Protein AF-A0A382W8I2-F1 (afdb_monomer_lite)

InterPro domains:
  IPR033428 Domain of unknown function DUF5118 [PF17162] (39-80)

Radius of gyration: 28.16 Å; chains: 1; bounding box: 82×34×58 Å

Organism: NCBI:txid408172

Sequence (108 aa):
MAIKLAFFLFHNEEVIVKKFILFLSVIGFLFGNSITDRTKSMKKMDGFIDMYWDNSTGKLWLEISKFDHEILYVNSLTAGIGSNDIGLDRGQLGSDRIVYFHRVGPKI

Secondary structure (DSSP, 8-state):
-HHHHHHHHHHHHHHHHHHHHHHHHHHHHTTPPPHHHHHTTSEEE-SSS-EEEETTTTEEEE----SS--EEEEEE-SS--S-GGGT--TT-EEEEEEE----BTTB-

Foldseek 3Di:
DVVVVVVVVVVVVVVVVVVVVVVVVVVVVVPDCDPCNVQVQWDWDDDPWIWTQDPVVRDIDTDDPDFPDWDKDWDFACDFPPDPVVPRHHGDIDDIDIDGHHDDDPRD

pLDDT: mean 84.93, std 11.15, range [63.31, 98.12]

Structure (mmCIF, N/CA/C/O backbone):
data_AF-A0A382W8I2-F1
#
_entry.id   AF-A0A382W8I2-F1
#
loop_
_atom_site.group_PDB
_atom_site.id
_atom_site.type_symbol
_atom_site.label_atom_id
_atom_site.label_alt_id
_atom_site.label_comp_id
_atom_site.label_asym_id
_atom_site.label_entity_id
_atom_site.label_seq_id
_atom_site.pdbx_PDB_ins_code
_atom_site.Cartn_x
_atom_site.Cartn_y
_atom_site.Cartn_z
_atom_site.occupancy
_atom_site.B_iso_or_equiv
_atom_site.auth_seq_id
_atom_site.auth_comp_id
_atom_site.auth_asym_id
_atom_site.auth_atom_id
_atom_site.pdbx_PDB_model_num
ATOM 1 N N . MET A 1 1 ? -56.517 19.772 31.585 1.00 68.44 1 MET A N 1
ATOM 2 C CA . MET A 1 1 ? -55.178 19.596 32.199 1.00 68.44 1 MET A CA 1
ATOM 3 C C . MET A 1 1 ? -54.483 18.314 31.724 1.00 68.44 1 MET A C 1
ATOM 5 O O . MET A 1 1 ? -53.348 18.413 31.282 1.00 68.44 1 MET A O 1
ATOM 9 N N . ALA A 1 2 ? -55.158 17.155 31.695 1.00 72.12 2 ALA A N 1
ATOM 10 C CA . ALA A 1 2 ? -54.574 15.869 31.271 1.00 72.12 2 ALA A CA 1
ATOM 11 C C . ALA A 1 2 ? -54.027 15.821 29.820 1.00 72.12 2 ALA A C 1
ATOM 13 O O . ALA A 1 2 ? -52.933 15.317 29.597 1.00 72.12 2 ALA A O 1
ATOM 14 N N . ILE A 1 3 ? -54.729 16.414 28.844 1.00 67.19 3 ILE A N 1
ATOM 15 C CA . ILE A 1 3 ? -54.324 16.395 27.418 1.00 67.19 3 ILE A CA 1
ATOM 16 C C . ILE A 1 3 ? -52.984 17.122 27.183 1.00 67.19 3 ILE A C 1
ATOM 18 O O . ILE A 1 3 ? -52.151 16.671 26.402 1.00 67.19 3 ILE A O 1
ATOM 22 N N . LYS A 1 4 ? -52.739 18.223 27.907 1.00 69.25 4 LYS A N 1
ATOM 23 C CA . LYS A 1 4 ? -51.503 19.016 27.797 1.00 69.25 4 LYS A CA 1
ATOM 24 C C . LYS A 1 4 ? -50.293 18.280 28.396 1.00 69.25 4 LYS A C 1
ATOM 26 O O . LYS A 1 4 ? -49.185 18.435 27.897 1.00 69.25 4 LYS A O 1
ATOM 31 N N . LEU A 1 5 ? -50.521 17.457 29.425 1.00 68.12 5 LEU A N 1
ATOM 32 C CA . LEU A 1 5 ? -49.494 16.619 30.050 1.00 68.12 5 LEU A CA 1
ATOM 33 C C . LEU A 1 5 ? -49.103 15.442 29.141 1.00 68.12 5 LEU A C 1
ATOM 35 O O . LEU A 1 5 ? -47.918 15.190 28.954 1.00 68.12 5 LEU A O 1
ATOM 39 N N . ALA A 1 6 ? -50.082 14.782 28.514 1.00 67.19 6 ALA A N 1
ATOM 40 C CA . ALA A 1 6 ? -49.834 13.692 27.568 1.00 67.19 6 ALA A CA 1
ATOM 41 C C . ALA A 1 6 ? -49.046 14.159 26.330 1.00 67.19 6 ALA A C 1
ATOM 43 O O . ALA A 1 6 ? -48.106 13.490 25.913 1.00 67.19 6 ALA A O 1
ATOM 44 N N . PHE A 1 7 ? -49.365 15.341 25.789 1.00 67.81 7 PHE A N 1
ATOM 45 C CA . PHE A 1 7 ? -48.639 15.918 24.652 1.00 67.81 7 PHE A CA 1
ATOM 46 C C . PHE A 1 7 ? -47.188 16.295 25.006 1.00 67.81 7 PHE A C 1
ATOM 48 O O . PHE A 1 7 ? -46.273 16.067 24.218 1.00 67.81 7 PHE A O 1
ATOM 55 N N . PHE A 1 8 ? -46.959 16.827 26.213 1.00 68.12 8 PHE A N 1
ATOM 56 C CA . PHE A 1 8 ? -45.617 17.150 26.708 1.00 68.12 8 PHE A CA 1
ATOM 57 C C . PHE A 1 8 ? -44.760 15.900 26.963 1.00 68.12 8 PHE A C 1
ATOM 59 O O . PHE A 1 8 ? -43.566 15.899 26.663 1.00 68.12 8 PHE A O 1
ATOM 66 N N . LEU A 1 9 ? -45.359 14.827 27.488 1.00 69.25 9 LEU A N 1
ATOM 67 C CA . LEU A 1 9 ? -44.680 13.541 27.666 1.00 69.25 9 LEU A CA 1
ATOM 68 C C . LEU A 1 9 ? -44.333 12.907 26.311 1.00 69.25 9 LEU A C 1
ATOM 70 O O . LEU A 1 9 ? -43.188 12.523 26.099 1.00 69.25 9 LEU A O 1
ATOM 74 N N . PHE A 1 10 ? -45.273 12.900 25.361 1.00 68.25 10 PHE A N 1
ATOM 75 C CA . PHE A 1 10 ? -45.061 12.338 24.023 1.00 68.25 10 PHE A CA 1
ATOM 76 C C . PHE A 1 10 ? -43.948 13.058 23.240 1.00 68.25 10 PHE A C 1
ATOM 78 O O . PHE A 1 10 ? -43.104 12.418 22.618 1.00 68.25 10 PHE A O 1
ATOM 85 N N . HIS A 1 11 ? -43.889 14.392 23.314 1.00 72.44 11 HIS A N 1
ATOM 86 C CA . HIS A 1 11 ? -42.827 15.164 22.663 1.00 72.44 11 HIS A CA 1
ATOM 87 C C . HIS A 1 11 ? -41.436 14.896 23.270 1.00 72.44 11 HIS A C 1
ATOM 89 O O . HIS A 1 11 ? -40.444 14.869 22.543 1.00 72.44 11 HIS A O 1
ATOM 95 N N . ASN A 1 12 ? -41.346 14.669 24.586 1.00 71.38 12 ASN A N 1
ATOM 96 C CA . ASN A 1 12 ? -40.076 14.329 25.234 1.00 71.38 12 ASN A CA 1
ATOM 97 C C . ASN A 1 12 ? -39.564 12.944 24.820 1.00 71.38 12 ASN A C 1
ATOM 99 O O . ASN A 1 12 ? -38.370 12.813 24.564 1.00 71.38 12 ASN A O 1
ATOM 103 N N . GLU A 1 13 ? -40.444 11.948 24.690 1.00 79.31 13 GLU A N 1
ATOM 104 C CA . GLU A 1 13 ? -40.080 10.606 24.209 1.00 79.31 13 GLU A CA 1
ATOM 105 C C . GLU A 1 13 ? -39.437 10.667 22.812 1.00 79.31 13 GLU A C 1
ATOM 107 O O . GLU A 1 13 ? -38.347 10.133 22.606 1.00 79.31 13 GLU A O 1
ATOM 112 N N . GLU A 1 14 ? -40.019 11.413 21.864 1.00 81.50 14 GLU A N 1
ATOM 113 C CA . GLU A 1 14 ? -39.415 11.580 20.532 1.00 81.50 14 GLU A CA 1
ATOM 114 C C . GLU A 1 14 ? -38.034 12.250 20.568 1.00 81.50 14 GLU A C 1
ATOM 116 O O . GLU A 1 14 ? -37.126 11.868 19.822 1.00 81.50 14 GLU A O 1
ATOM 121 N N . VAL A 1 15 ? -37.862 13.269 21.414 1.00 82.06 15 VAL A N 1
ATOM 122 C CA . VAL A 1 15 ? -36.586 13.985 21.558 1.00 82.06 15 VAL A CA 1
ATOM 123 C C . VAL A 1 15 ? -35.524 13.079 22.183 1.00 82.06 15 VAL A C 1
ATOM 125 O O . VAL A 1 15 ? -34.368 13.111 21.755 1.00 82.06 15 VAL A O 1
ATOM 128 N N . ILE A 1 16 ? -35.901 12.250 23.157 1.00 85.19 16 ILE A N 1
ATOM 129 C CA . ILE A 1 16 ? -35.018 11.267 23.793 1.00 85.19 16 ILE A CA 1
ATOM 130 C C . ILE A 1 16 ? -34.592 10.205 22.774 1.00 85.19 16 ILE A C 1
ATOM 132 O O . ILE A 1 16 ? -33.396 9.948 22.635 1.00 85.19 16 ILE A O 1
ATOM 136 N N . VAL A 1 17 ? -35.531 9.664 21.994 1.00 83.62 17 VAL A N 1
ATOM 137 C CA . VAL A 1 17 ? -35.245 8.664 20.952 1.00 83.62 17 VAL A CA 1
ATOM 138 C C . VAL A 1 17 ? -34.332 9.239 19.866 1.00 83.62 17 VAL A C 1
ATOM 140 O O . VAL A 1 17 ? -33.344 8.605 19.499 1.00 83.62 17 VAL A O 1
ATOM 143 N N . LYS A 1 18 ? -34.575 10.469 19.394 1.00 82.44 18 LYS A N 1
ATOM 144 C CA . LYS A 1 18 ? -33.700 11.139 18.411 1.00 82.44 18 LYS A CA 1
ATOM 145 C C . LYS A 1 18 ? -32.290 11.379 18.957 1.00 82.44 18 LYS A C 1
ATOM 147 O O . LYS A 1 18 ? -31.319 11.136 18.242 1.00 82.44 18 LYS A O 1
ATOM 152 N N . LYS A 1 19 ? -32.156 11.803 20.220 1.00 83.31 19 LYS A N 1
ATOM 153 C CA . LYS A 1 19 ? -30.849 11.951 20.889 1.00 83.31 19 LYS A CA 1
ATOM 154 C C . LYS A 1 19 ? -30.128 10.611 21.033 1.00 83.31 19 LYS A C 1
ATOM 156 O O . LYS A 1 19 ? -28.919 10.556 20.832 1.00 83.31 19 LYS A O 1
ATOM 161 N N . PHE A 1 20 ? -30.859 9.540 21.331 1.00 87.19 20 PHE A N 1
ATOM 162 C CA . PHE A 1 20 ? -30.305 8.194 21.447 1.00 87.19 20 PHE A CA 1
ATOM 163 C C . PHE A 1 20 ? -29.828 7.643 20.095 1.00 87.19 20 PHE A C 1
ATOM 165 O O . PHE A 1 20 ? -28.723 7.117 20.004 1.00 87.19 20 PHE A O 1
ATOM 172 N N . ILE A 1 21 ? -30.600 7.839 19.020 1.00 84.31 21 ILE A N 1
ATOM 173 C CA . ILE A 1 21 ? -30.202 7.467 17.651 1.00 84.31 21 ILE A CA 1
ATOM 174 C C . ILE A 1 21 ? -28.966 8.261 17.206 1.00 84.31 21 ILE A C 1
ATOM 176 O O . ILE A 1 21 ? -28.030 7.686 16.650 1.00 84.31 21 ILE A O 1
ATOM 180 N N . LEU A 1 22 ? -28.925 9.566 17.495 1.00 80.88 22 LEU A N 1
ATOM 181 C CA . LEU A 1 22 ? -27.761 10.404 17.208 1.00 80.88 22 LEU A CA 1
ATOM 182 C C . LEU A 1 22 ? -26.520 9.888 17.955 1.00 80.88 22 LEU A C 1
ATOM 184 O O . LEU A 1 22 ? -25.468 9.716 17.345 1.00 80.88 22 LEU A O 1
ATOM 188 N N . PHE A 1 23 ? -26.657 9.557 19.240 1.00 81.00 23 PHE A N 1
ATOM 189 C CA . PHE A 1 23 ? -25.582 8.974 20.046 1.00 81.00 23 PHE A CA 1
ATOM 190 C C . PHE A 1 23 ? -25.088 7.629 19.482 1.00 81.00 23 PHE A C 1
ATOM 192 O O . PHE A 1 23 ? -23.882 7.415 19.367 1.00 81.00 23 PHE A O 1
ATOM 199 N N . LEU A 1 24 ? -26.002 6.758 19.042 1.00 80.06 24 LEU A N 1
ATOM 200 C CA . LEU A 1 24 ? -25.664 5.463 18.445 1.00 80.06 24 LEU A CA 1
ATOM 201 C C . LEU A 1 24 ? -24.917 5.615 17.105 1.00 80.06 24 LEU A C 1
ATOM 203 O O . LEU A 1 24 ? -23.992 4.854 16.825 1.00 80.06 24 LEU A O 1
ATOM 207 N N . SER A 1 25 ? -25.264 6.628 16.303 1.00 74.19 25 SER A N 1
ATOM 208 C CA . SER A 1 25 ? -24.580 6.910 15.032 1.00 74.19 25 SER A CA 1
ATOM 209 C C . SER A 1 25 ? -23.126 7.367 15.214 1.00 74.19 25 SER A C 1
ATOM 211 O O . SER A 1 25 ? -22.266 6.995 14.419 1.00 74.19 25 SER A O 1
ATOM 213 N N . VAL A 1 26 ? -22.820 8.097 16.294 1.00 74.75 26 VAL A N 1
ATOM 214 C CA . VAL A 1 26 ? -21.458 8.577 16.601 1.00 74.75 26 VAL A CA 1
ATOM 215 C C . VAL A 1 26 ? -20.536 7.423 17.001 1.00 74.75 26 VAL A C 1
ATOM 217 O O . VAL A 1 26 ? -19.365 7.407 16.627 1.00 74.75 26 VAL A O 1
ATOM 220 N N . ILE A 1 27 ? -21.067 6.419 17.701 1.00 73.00 27 ILE A N 1
ATOM 221 C CA . ILE A 1 27 ? -20.311 5.232 18.121 1.00 73.00 27 ILE A CA 1
ATOM 222 C C . ILE A 1 27 ? -19.838 4.412 16.908 1.00 73.00 27 ILE A C 1
ATOM 224 O O . ILE A 1 27 ? -18.712 3.917 16.905 1.00 73.00 27 ILE A O 1
ATOM 228 N N . GLY A 1 28 ? -20.652 4.312 15.851 1.00 65.38 28 GLY A N 1
ATOM 229 C CA . GLY A 1 28 ? -20.313 3.550 14.642 1.00 65.38 28 GLY A CA 1
ATOM 230 C C . GLY A 1 28 ? -19.075 4.062 13.895 1.00 65.38 28 GLY A C 1
ATOM 231 O O . GLY A 1 28 ? -18.336 3.263 13.323 1.00 65.38 28 GLY A O 1
ATOM 232 N N . PHE A 1 29 ? -18.797 5.369 13.947 1.00 63.31 29 PHE A N 1
ATOM 233 C CA . PHE A 1 29 ? -17.620 5.964 13.299 1.00 63.31 29 PHE A CA 1
ATOM 234 C C . PHE A 1 29 ? -16.298 5.658 14.019 1.00 63.31 29 PHE A C 1
ATOM 236 O O . PHE A 1 29 ? -15.243 5.707 13.392 1.00 63.31 29 PHE A O 1
ATOM 243 N N . LEU A 1 30 ? -16.331 5.309 15.310 1.00 64.44 30 LEU A N 1
ATOM 244 C CA . LEU A 1 30 ? -15.121 5.085 16.112 1.00 64.44 30 LEU A CA 1
ATOM 245 C C . LEU A 1 30 ? -14.470 3.710 15.884 1.00 64.44 30 LEU A C 1
ATOM 247 O O . LEU A 1 30 ? -13.336 3.500 16.304 1.00 64.44 30 LEU A O 1
ATOM 251 N N . PHE A 1 31 ? -15.154 2.776 15.215 1.00 63.91 31 PHE A N 1
ATOM 252 C CA . PHE A 1 31 ? -14.670 1.403 15.009 1.00 63.91 31 PHE A CA 1
ATOM 253 C C . PHE A 1 31 ? -13.971 1.167 13.659 1.00 63.91 31 PHE A C 1
ATOM 255 O O . PHE A 1 31 ? -13.693 0.024 13.289 1.00 63.91 31 PHE A O 1
ATOM 262 N N . GLY A 1 32 ? -13.666 2.226 12.907 1.00 64.31 32 GLY A N 1
ATOM 263 C CA . GLY A 1 32 ? -12.856 2.121 11.695 1.00 64.31 32 GLY A CA 1
ATOM 264 C C . GLY A 1 32 ? -11.378 1.929 12.036 1.00 64.31 32 GLY A C 1
ATOM 265 O O . GLY A 1 32 ? -10.763 2.821 12.612 1.00 64.31 32 GLY A O 1
ATOM 266 N N . ASN A 1 33 ? -10.783 0.793 11.661 1.00 76.19 33 ASN A N 1
ATOM 267 C CA . ASN A 1 33 ? -9.332 0.624 11.765 1.00 76.19 33 ASN A CA 1
ATOM 268 C C . ASN A 1 33 ? -8.648 1.550 10.754 1.00 76.19 33 ASN A C 1
ATOM 270 O O . ASN A 1 33 ? -8.831 1.383 9.545 1.00 76.19 33 ASN A O 1
ATOM 274 N N . SER A 1 34 ? -7.862 2.512 11.238 1.00 88.25 34 SER A N 1
ATOM 275 C CA . SER A 1 34 ? -7.072 3.367 10.356 1.00 88.25 34 SER A CA 1
ATOM 276 C C . SER A 1 34 ? -5.857 2.612 9.809 1.00 88.25 34 SER A C 1
ATOM 278 O O . SER A 1 34 ? -5.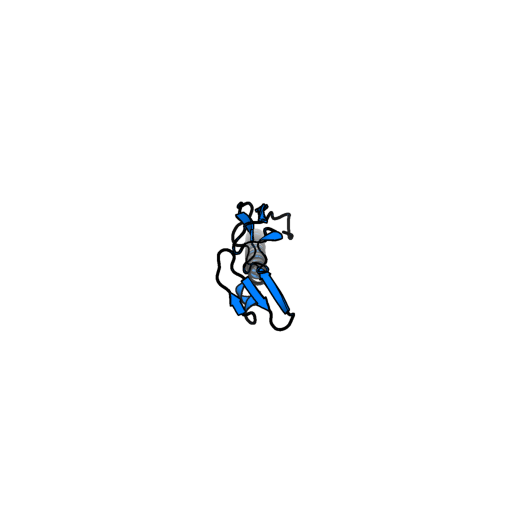364 1.659 10.421 1.00 88.25 34 SER A O 1
ATOM 280 N N . ILE A 1 35 ? -5.341 3.057 8.659 1.00 90.38 35 ILE A N 1
ATOM 281 C CA . ILE A 1 35 ? -4.081 2.535 8.106 1.00 90.38 35 ILE A CA 1
ATOM 282 C C . ILE A 1 35 ? -2.969 2.701 9.144 1.00 90.38 35 ILE A C 1
ATOM 284 O O . ILE A 1 35 ? -2.259 1.740 9.423 1.00 90.38 35 ILE A O 1
ATOM 288 N N . THR A 1 36 ? -2.903 3.867 9.794 1.00 91.56 36 THR A N 1
ATOM 289 C CA . THR A 1 36 ? -1.961 4.157 10.878 1.00 91.56 36 THR A CA 1
ATOM 290 C C . THR A 1 36 ? -2.031 3.109 11.982 1.00 91.56 36 THR A C 1
ATOM 292 O O . THR A 1 36 ? -1.002 2.574 12.376 1.00 91.56 36 THR A O 1
ATOM 295 N N . ASP A 1 37 ? -3.225 2.758 12.467 1.00 92.38 37 ASP A N 1
ATOM 296 C CA . ASP A 1 37 ? -3.369 1.739 13.512 1.00 92.38 37 ASP A CA 1
ATOM 297 C C . ASP A 1 37 ? -2.873 0.370 13.052 1.00 92.38 37 ASP A C 1
ATOM 299 O O . ASP A 1 37 ? -2.198 -0.329 13.811 1.00 92.38 37 ASP A O 1
ATOM 303 N N . ARG A 1 38 ? -3.159 0.002 11.797 1.00 91.75 38 ARG A N 1
ATOM 304 C CA . ARG A 1 38 ? -2.754 -1.286 11.233 1.00 91.75 38 ARG A CA 1
ATOM 305 C C . ARG A 1 38 ? -1.247 -1.381 11.000 1.00 91.75 38 ARG A C 1
ATOM 307 O O . ARG A 1 38 ? -0.701 -2.476 11.135 1.00 91.75 38 ARG A O 1
ATOM 314 N N . THR A 1 39 ? -0.593 -0.273 10.655 1.00 95.94 39 THR A N 1
ATOM 315 C CA . THR A 1 39 ? 0.817 -0.240 10.243 1.00 95.94 39 THR A CA 1
ATOM 316 C C . THR A 1 39 ? 1.772 0.282 11.318 1.00 95.94 39 THR A C 1
ATOM 318 O O . THR A 1 39 ? 2.975 0.311 11.079 1.00 95.94 39 THR A O 1
ATOM 321 N N . LYS A 1 40 ? 1.290 0.618 12.525 1.00 95.06 40 LYS A N 1
ATOM 322 C CA . LYS A 1 40 ? 2.091 1.135 13.659 1.00 95.06 40 LYS A CA 1
ATOM 323 C C . LYS A 1 40 ? 3.395 0.378 13.943 1.00 95.06 40 LYS A C 1
ATOM 325 O O . LYS A 1 40 ? 4.385 1.000 14.309 1.00 95.06 40 LYS A O 1
ATOM 330 N N . SER A 1 41 ? 3.392 -0.950 13.821 1.00 95.75 41 SER A N 1
ATOM 331 C CA . SER A 1 41 ? 4.562 -1.806 14.076 1.00 95.75 41 SER A CA 1
ATOM 332 C C . SER A 1 41 ? 5.340 -2.188 12.813 1.00 95.75 41 SER A C 1
ATOM 334 O O . SER A 1 41 ? 6.296 -2.958 12.891 1.00 95.75 41 SER A O 1
ATOM 336 N N . MET A 1 42 ? 4.909 -1.711 11.646 1.00 97.81 42 MET A N 1
ATOM 337 C CA . MET A 1 42 ? 5.520 -2.011 10.356 1.00 97.81 42 MET A CA 1
ATOM 338 C C . MET A 1 42 ? 6.523 -0.924 9.980 1.00 97.81 42 MET A C 1
ATOM 340 O O . MET A 1 42 ? 6.372 0.247 10.328 1.00 97.81 42 MET A O 1
ATOM 344 N N . LYS A 1 43 ? 7.547 -1.297 9.215 1.00 98.00 43 LYS A N 1
ATOM 345 C CA . LYS A 1 43 ? 8.486 -0.328 8.653 1.00 98.00 43 LYS A CA 1
ATOM 346 C C . LYS A 1 43 ? 7.863 0.303 7.408 1.00 98.00 43 LYS A C 1
ATOM 348 O O . LYS A 1 43 ? 7.666 -0.399 6.416 1.00 98.00 43 LYS A O 1
ATOM 353 N N . LYS A 1 44 ? 7.587 1.611 7.454 1.00 97.50 44 LYS A N 1
ATOM 354 C CA . LYS A 1 44 ? 7.150 2.378 6.278 1.00 97.50 44 LYS A CA 1
ATOM 355 C C . LYS A 1 44 ? 8.294 2.504 5.268 1.00 97.50 44 LYS A C 1
ATOM 357 O O . LYS A 1 44 ? 9.451 2.697 5.646 1.00 97.50 44 LYS A O 1
ATOM 362 N N . MET A 1 45 ? 7.956 2.370 3.996 1.00 97.88 45 MET A N 1
ATOM 363 C CA . MET A 1 45 ? 8.835 2.523 2.847 1.00 97.88 45 MET A CA 1
ATOM 364 C C . MET A 1 45 ? 8.135 3.454 1.859 1.00 97.88 45 MET A C 1
ATOM 366 O O . MET A 1 45 ? 7.235 3.021 1.139 1.00 97.88 45 MET A O 1
ATOM 370 N N . ASP A 1 46 ? 8.517 4.730 1.867 1.00 96.56 46 ASP A N 1
ATOM 371 C CA . ASP A 1 46 ? 7.930 5.728 0.972 1.00 96.56 46 ASP A CA 1
ATOM 372 C C . ASP A 1 46 ? 8.338 5.456 -0.483 1.00 96.56 46 ASP A C 1
ATOM 374 O O . ASP A 1 46 ? 9.479 5.072 -0.767 1.00 96.56 46 ASP A O 1
ATOM 378 N N . GLY A 1 47 ? 7.411 5.656 -1.416 1.00 94.12 47 GLY A N 1
ATOM 379 C CA . GLY A 1 47 ? 7.655 5.382 -2.828 1.00 94.12 47 GLY A CA 1
ATOM 380 C C . GLY A 1 47 ? 6.570 5.935 -3.741 1.00 94.12 47 GLY A C 1
ATOM 381 O O . GLY A 1 47 ? 5.771 6.778 -3.351 1.00 94.12 47 GLY A O 1
ATOM 382 N N . PHE A 1 48 ? 6.533 5.458 -4.989 1.00 93.00 48 PHE A N 1
ATOM 383 C CA . PHE A 1 48 ? 5.416 5.775 -5.888 1.00 93.00 48 PHE A CA 1
ATOM 384 C C . PHE A 1 48 ? 4.093 5.186 -5.366 1.00 93.00 48 PHE A C 1
ATOM 386 O O . PHE A 1 48 ? 3.050 5.831 -5.421 1.00 93.00 48 PHE A O 1
ATOM 393 N N . ILE A 1 49 ? 4.168 3.969 -4.822 1.00 94.56 49 ILE A N 1
ATOM 394 C CA . ILE A 1 49 ? 3.159 3.370 -3.950 1.00 94.56 49 ILE A CA 1
ATOM 395 C C . ILE A 1 49 ? 3.859 3.151 -2.615 1.00 94.56 49 ILE A C 1
ATOM 397 O O . ILE A 1 49 ? 4.868 2.441 -2.571 1.00 94.56 49 ILE A O 1
ATOM 401 N N . ASP A 1 50 ? 3.347 3.759 -1.550 1.00 96.75 50 ASP A N 1
ATOM 402 C CA . ASP A 1 50 ? 3.889 3.557 -0.210 1.00 96.75 50 ASP A CA 1
ATOM 403 C C . ASP A 1 50 ? 3.708 2.094 0.205 1.00 96.75 50 ASP A C 1
ATOM 405 O O . ASP A 1 50 ? 2.659 1.478 -0.014 1.00 96.75 50 ASP A O 1
ATOM 409 N N . MET A 1 51 ? 4.751 1.521 0.800 1.00 97.62 51 MET A N 1
ATOM 410 C CA . MET A 1 51 ? 4.750 0.131 1.241 1.00 97.62 51 MET A CA 1
ATOM 411 C C . MET A 1 51 ? 5.047 0.021 2.730 1.00 97.62 51 MET A C 1
ATOM 413 O O . MET A 1 51 ? 5.727 0.860 3.321 1.00 97.62 51 MET A O 1
ATOM 417 N N . TYR A 1 52 ? 4.575 -1.063 3.336 1.00 98.12 52 TYR A N 1
ATOM 418 C CA . TYR A 1 52 ? 4.815 -1.370 4.739 1.00 98.12 52 TYR A CA 1
ATOM 419 C C . TYR A 1 52 ? 5.367 -2.783 4.882 1.00 98.12 52 TYR A C 1
ATOM 421 O O . TYR A 1 52 ? 4.723 -3.758 4.492 1.00 98.12 52 TYR A O 1
ATOM 429 N N . TRP A 1 53 ? 6.564 -2.895 5.455 1.00 98.12 53 TRP A N 1
ATOM 430 C CA . TRP A 1 53 ? 7.177 -4.178 5.777 1.00 98.12 53 TRP A CA 1
ATOM 431 C C . TRP A 1 53 ? 6.789 -4.623 7.186 1.00 98.12 53 TRP A C 1
ATOM 433 O O . TRP A 1 53 ? 7.140 -3.977 8.178 1.00 98.12 53 TRP A O 1
ATOM 443 N N . ASP A 1 54 ? 6.092 -5.752 7.274 1.00 97.88 54 ASP A N 1
ATOM 444 C CA . ASP A 1 54 ? 5.774 -6.418 8.529 1.00 97.88 54 ASP A CA 1
ATOM 445 C C . ASP A 1 54 ? 6.839 -7.471 8.850 1.00 97.88 54 ASP A C 1
ATOM 447 O O . ASP A 1 54 ? 6.816 -8.592 8.339 1.00 97.88 54 ASP A O 1
ATOM 451 N N . ASN A 1 55 ? 7.761 -7.117 9.747 1.00 96.75 55 ASN A N 1
ATOM 452 C CA . ASN A 1 55 ? 8.849 -8.002 10.154 1.00 96.75 55 ASN A CA 1
ATOM 453 C C . ASN A 1 55 ? 8.370 -9.252 10.912 1.00 96.75 55 ASN A C 1
ATOM 455 O O . ASN A 1 55 ? 9.092 -10.241 10.966 1.00 96.75 55 ASN A O 1
ATOM 459 N N . SER A 1 56 ? 7.173 -9.215 11.507 1.00 96.44 56 SER A N 1
ATOM 460 C CA . SER A 1 56 ? 6.634 -10.345 12.271 1.00 96.44 56 SER A CA 1
ATOM 461 C C . SER A 1 56 ? 6.085 -11.450 11.370 1.00 96.44 56 SER A C 1
ATOM 463 O O . SER A 1 56 ? 6.191 -12.628 11.702 1.00 96.44 56 SER A O 1
ATOM 465 N N . THR A 1 57 ? 5.524 -11.077 10.216 1.00 97.06 57 THR A N 1
ATOM 466 C CA . THR A 1 57 ? 4.924 -12.022 9.263 1.00 97.06 57 THR A CA 1
ATOM 467 C C . THR A 1 57 ? 5.746 -12.209 7.990 1.00 97.06 57 THR A C 1
ATOM 469 O O . THR A 1 57 ? 5.434 -13.100 7.201 1.00 97.06 57 THR A O 1
ATOM 472 N N . GLY A 1 58 ? 6.771 -11.380 7.767 1.00 96.81 58 GLY A N 1
ATOM 473 C CA . GLY A 1 58 ? 7.544 -11.347 6.525 1.00 96.81 58 GLY A CA 1
ATOM 474 C C . GLY A 1 58 ? 6.733 -10.852 5.323 1.00 96.81 58 GLY A C 1
ATOM 475 O O . GLY A 1 58 ? 7.051 -11.193 4.185 1.00 96.81 58 GLY A O 1
ATOM 476 N N . LYS A 1 59 ? 5.647 -10.103 5.562 1.00 97.56 59 LYS A N 1
ATOM 477 C CA . LYS A 1 59 ? 4.740 -9.620 4.513 1.00 97.56 59 LYS A CA 1
ATOM 478 C C . LYS A 1 59 ? 5.045 -8.179 4.135 1.00 97.56 59 LYS A C 1
ATOM 480 O O . LYS A 1 59 ? 5.270 -7.330 4.997 1.00 97.56 59 LYS A O 1
ATOM 485 N N . LEU A 1 60 ? 4.953 -7.906 2.838 1.00 97.12 60 LEU A N 1
ATOM 486 C CA . LEU A 1 60 ? 4.946 -6.560 2.285 1.00 97.12 60 LEU A CA 1
ATOM 487 C C . LEU A 1 60 ? 3.503 -6.156 1.972 1.00 97.12 60 LEU A C 1
ATOM 489 O O . LEU A 1 60 ? 2.780 -6.890 1.297 1.00 97.12 60 LEU A O 1
ATOM 493 N N . TRP A 1 61 ? 3.094 -4.998 2.471 1.00 96.81 61 TRP A N 1
ATOM 494 C CA . TRP A 1 61 ? 1.777 -4.414 2.236 1.00 96.81 61 TRP A CA 1
ATOM 495 C C . TRP A 1 61 ? 1.906 -3.173 1.359 1.00 96.81 61 TRP A C 1
ATOM 497 O O . TRP A 1 61 ? 2.889 -2.447 1.478 1.00 96.81 61 TRP A O 1
ATOM 507 N N . LEU A 1 62 ? 0.906 -2.925 0.513 1.00 95.81 62 LEU A N 1
ATOM 508 C CA . LEU A 1 62 ? 0.815 -1.736 -0.336 1.00 95.81 62 LEU A CA 1
ATOM 509 C C . LEU A 1 62 ? -0.279 -0.805 0.191 1.00 95.81 62 LEU A C 1
ATOM 511 O O . LEU A 1 62 ? -1.385 -1.262 0.492 1.00 95.81 62 LEU A O 1
ATOM 515 N N . GLU A 1 63 ? 0.008 0.490 0.264 1.00 95.50 63 GLU A N 1
ATOM 516 C CA . GLU A 1 63 ? -1.002 1.512 0.515 1.00 95.50 63 GLU A CA 1
ATOM 517 C C . GLU A 1 63 ? -1.671 1.938 -0.788 1.00 95.50 63 GLU A C 1
ATOM 519 O O . GLU A 1 63 ? -1.048 2.507 -1.682 1.00 95.50 63 GLU A O 1
ATOM 524 N N . ILE A 1 64 ? -2.975 1.694 -0.887 1.00 94.12 64 ILE A N 1
ATOM 525 C CA . ILE A 1 64 ? -3.766 2.083 -2.053 1.00 94.12 64 ILE A CA 1
ATOM 526 C C . ILE A 1 64 ? -4.471 3.398 -1.733 1.00 94.12 64 ILE A C 1
ATOM 528 O O . ILE A 1 64 ? -5.525 3.415 -1.098 1.00 94.12 64 ILE A O 1
ATOM 532 N N . SER A 1 65 ? -3.869 4.503 -2.175 1.00 92.12 65 SER A N 1
ATOM 533 C CA . SER A 1 65 ? -4.397 5.860 -1.982 1.00 92.12 65 SER A CA 1
ATOM 534 C C . SER A 1 65 ? -5.387 6.290 -3.071 1.00 92.12 65 SER A C 1
ATOM 536 O O . SER A 1 65 ? -6.215 7.171 -2.839 1.00 92.12 65 SER A O 1
ATOM 538 N N . LYS A 1 66 ? -5.325 5.668 -4.257 1.00 92.88 66 LYS A N 1
ATOM 539 C CA . LYS A 1 66 ? -6.189 5.957 -5.410 1.00 92.88 66 LYS A CA 1
ATOM 540 C C . LYS A 1 66 ? -6.681 4.659 -6.049 1.00 92.88 66 LYS A C 1
ATOM 542 O O . LYS A 1 66 ? -5.880 3.775 -6.344 1.00 92.88 66 LYS A O 1
ATOM 547 N N . PHE A 1 67 ? -7.988 4.578 -6.273 1.00 95.38 67 PHE A N 1
ATOM 548 C CA . PHE A 1 67 ? -8.627 3.521 -7.060 1.00 95.38 67 PHE A CA 1
ATOM 549 C C . PHE A 1 67 ? -8.827 3.991 -8.500 1.00 95.38 67 PHE A C 1
ATOM 551 O O . PHE A 1 67 ? -8.856 5.196 -8.751 1.00 95.38 67 PHE A O 1
ATOM 558 N N . ASP A 1 68 ? -8.934 3.037 -9.424 1.00 95.94 68 ASP A N 1
ATOM 559 C CA . ASP A 1 68 ? -9.209 3.267 -10.849 1.00 95.94 68 ASP A CA 1
ATOM 560 C C . ASP A 1 68 ? -8.209 4.217 -11.526 1.00 95.94 68 ASP A C 1
ATOM 562 O O . ASP A 1 68 ? -8.503 4.884 -12.515 1.00 95.94 68 ASP A O 1
ATOM 566 N N . HIS A 1 69 ? -6.998 4.276 -10.970 1.00 95.88 69 HIS A N 1
ATOM 567 C CA . HIS A 1 69 ? -5.888 5.038 -11.507 1.00 95.88 69 HIS A CA 1
ATOM 568 C C . HIS A 1 69 ? -4.893 4.085 -12.160 1.00 95.88 69 HIS A C 1
ATOM 570 O O . HIS A 1 69 ? -4.353 3.196 -11.498 1.00 95.88 69 HIS A O 1
ATOM 576 N N . GLU A 1 70 ? -4.676 4.276 -13.457 1.00 96.25 70 GLU A N 1
ATOM 577 C CA . GLU A 1 70 ? -3.754 3.474 -14.250 1.00 96.25 70 GLU A CA 1
ATOM 578 C C . GLU A 1 70 ? -2.298 3.759 -13.875 1.00 96.25 70 GLU A C 1
ATOM 580 O O . GLU A 1 70 ? -1.869 4.906 -13.746 1.00 96.25 70 GLU A O 1
ATOM 585 N N . ILE A 1 71 ? -1.530 2.686 -13.716 1.00 95.31 71 ILE A N 1
ATOM 586 C CA . ILE A 1 71 ? -0.107 2.706 -13.399 1.00 95.31 71 ILE A CA 1
ATOM 587 C C . ILE A 1 71 ? 0.608 1.794 -14.391 1.00 95.31 71 ILE A C 1
ATOM 589 O O . ILE A 1 71 ? 0.154 0.683 -14.673 1.00 95.31 71 ILE A O 1
ATOM 593 N N . LEU A 1 72 ? 1.755 2.248 -14.894 1.00 94.12 72 LEU A N 1
ATOM 594 C CA . LEU A 1 72 ? 2.627 1.427 -15.721 1.00 94.12 72 LEU A CA 1
ATOM 595 C C . LEU A 1 72 ? 3.485 0.514 -14.834 1.00 94.12 72 LEU A C 1
ATOM 597 O O . LEU A 1 72 ? 4.325 0.981 -14.065 1.00 94.12 72 LEU A O 1
ATOM 601 N N . TYR A 1 73 ? 3.290 -0.793 -14.963 1.00 92.69 73 TYR A N 1
ATOM 602 C CA . TYR A 1 73 ? 4.098 -1.820 -14.321 1.00 92.69 73 TYR A CA 1
ATOM 603 C C . TYR A 1 73 ? 5.064 -2.427 -15.335 1.00 92.69 73 TYR A C 1
ATOM 605 O O . TYR A 1 73 ? 4.640 -3.069 -16.296 1.00 92.69 73 TYR A O 1
ATOM 613 N N . VAL A 1 74 ? 6.364 -2.244 -15.105 1.00 90.31 74 VAL A N 1
ATOM 614 C CA . VAL A 1 74 ? 7.421 -2.756 -15.983 1.00 90.31 74 VAL A CA 1
ATOM 615 C C . VAL A 1 74 ? 8.342 -3.663 -15.188 1.00 90.31 74 VAL A C 1
ATOM 617 O O . VAL A 1 74 ? 8.855 -3.283 -14.134 1.00 90.31 74 VAL A O 1
ATOM 620 N N . ASN A 1 75 ? 8.575 -4.866 -15.702 1.00 87.00 75 ASN A N 1
ATOM 621 C CA . ASN A 1 75 ? 9.628 -5.730 -15.187 1.00 87.00 75 ASN A CA 1
ATOM 622 C C . ASN A 1 75 ? 10.973 -5.287 -15.777 1.00 87.00 75 ASN A C 1
ATOM 624 O O . ASN A 1 75 ? 11.067 -5.050 -16.976 1.00 87.00 75 ASN A O 1
ATOM 628 N N . SER A 1 76 ? 12.024 -5.193 -14.964 1.00 84.25 76 SER A N 1
ATOM 629 C CA . SER A 1 76 ? 13.365 -4.860 -15.453 1.00 84.25 76 SER A CA 1
ATOM 630 C C . SER A 1 76 ? 14.435 -5.702 -14.775 1.00 84.25 76 SER A C 1
ATOM 632 O O . SER A 1 76 ? 14.298 -6.112 -13.619 1.00 84.25 76 SER A O 1
ATOM 634 N N . LEU A 1 77 ? 15.515 -5.974 -15.508 1.00 80.06 77 LEU A N 1
ATOM 635 C CA . LEU A 1 77 ? 16.696 -6.623 -14.952 1.00 80.06 77 LEU A CA 1
ATOM 636 C C . LEU A 1 77 ? 17.595 -5.579 -14.295 1.00 80.06 77 LEU A C 1
ATOM 638 O O . LEU A 1 77 ? 18.295 -4.823 -14.971 1.00 80.06 77 LEU A O 1
ATOM 642 N N . THR A 1 78 ? 17.601 -5.556 -12.961 1.00 75.50 78 THR A N 1
ATOM 643 C CA . THR A 1 78 ? 18.468 -4.655 -12.185 1.00 75.50 78 THR A CA 1
ATOM 644 C C . THR A 1 78 ? 19.953 -4.959 -12.411 1.00 75.50 78 THR A C 1
ATOM 646 O O . THR A 1 78 ? 20.773 -4.046 -12.456 1.00 75.50 78 THR A O 1
ATOM 649 N N . ALA A 1 79 ? 20.298 -6.233 -12.609 1.00 74.94 79 ALA A N 1
ATOM 650 C CA . ALA A 1 79 ? 21.619 -6.675 -13.031 1.00 74.94 79 ALA A CA 1
ATOM 651 C C . ALA A 1 79 ? 21.469 -7.654 -14.202 1.00 74.94 79 ALA A C 1
ATOM 653 O O . ALA A 1 79 ? 20.676 -8.591 -14.136 1.00 74.94 79 ALA A O 1
ATOM 654 N N . GLY A 1 80 ? 22.219 -7.417 -15.277 1.00 71.06 80 GLY A N 1
ATOM 655 C CA . GLY A 1 80 ? 22.343 -8.359 -16.388 1.00 71.06 80 GLY A CA 1
ATOM 656 C C . GLY A 1 80 ? 23.175 -9.572 -15.972 1.00 71.06 80 GLY A C 1
ATOM 657 O O . GLY A 1 80 ? 23.975 -9.490 -15.038 1.00 71.06 80 GLY A O 1
ATOM 658 N N . ILE A 1 81 ? 23.019 -10.687 -16.682 1.00 77.44 81 ILE A N 1
ATOM 659 C CA . ILE A 1 81 ? 23.717 -11.949 -16.364 1.00 77.44 81 ILE A CA 1
ATOM 660 C C . ILE A 1 81 ? 25.223 -11.872 -16.692 1.00 77.44 81 ILE A C 1
ATOM 662 O O . ILE A 1 81 ? 26.010 -12.692 -16.228 1.00 77.44 81 ILE A O 1
ATOM 666 N N . GLY A 1 82 ? 25.653 -10.848 -17.439 1.00 70.94 82 GLY A N 1
ATOM 667 C CA . GLY A 1 82 ? 27.062 -10.636 -17.784 1.00 70.94 82 GLY A CA 1
ATOM 668 C C . GLY A 1 82 ? 27.539 -11.465 -18.978 1.00 70.94 82 GLY A C 1
ATOM 669 O O . GLY A 1 82 ? 28.741 -11.593 -19.180 1.00 70.94 82 GLY A O 1
ATOM 670 N N . SER A 1 83 ? 26.609 -12.004 -19.769 1.00 68.88 83 SER A N 1
ATOM 671 C CA . SER A 1 83 ? 26.877 -12.642 -21.056 1.00 68.88 83 SER A CA 1
ATOM 672 C C . SER A 1 83 ? 26.070 -11.925 -22.135 1.00 68.88 83 SER A C 1
ATOM 674 O O . SER A 1 83 ? 24.844 -11.862 -22.053 1.00 68.88 83 SER A O 1
ATOM 676 N N . ASN A 1 84 ? 26.766 -11.375 -23.129 1.00 67.19 84 ASN A N 1
ATOM 677 C CA . ASN A 1 84 ? 26.138 -10.640 -24.229 1.00 67.19 84 ASN A CA 1
ATOM 678 C C . ASN A 1 84 ? 25.432 -11.584 -25.221 1.00 67.19 84 ASN A C 1
ATOM 680 O O . ASN A 1 84 ? 24.507 -11.166 -25.910 1.00 67.19 84 ASN A O 1
ATOM 684 N N . ASP A 1 85 ? 25.822 -12.863 -25.265 1.00 76.62 85 ASP A N 1
ATOM 685 C CA . ASP A 1 85 ? 25.337 -13.832 -26.260 1.00 76.62 85 ASP A CA 1
ATOM 686 C C . ASP A 1 85 ? 23.867 -14.231 -26.049 1.00 76.62 85 ASP A C 1
ATOM 688 O O . ASP A 1 85 ? 23.183 -14.627 -26.990 1.00 76.62 85 ASP A O 1
ATOM 692 N N . ILE A 1 86 ? 23.363 -14.112 -24.816 1.00 74.94 86 ILE A N 1
ATOM 693 C CA . ILE A 1 86 ? 21.969 -14.417 -24.453 1.00 74.94 86 ILE A CA 1
ATOM 694 C C . ILE A 1 86 ? 21.058 -13.181 -24.464 1.00 74.94 86 ILE A C 1
ATOM 696 O O . ILE A 1 86 ? 19.863 -13.309 -24.204 1.00 74.94 86 ILE A O 1
ATOM 700 N N . GLY A 1 87 ? 21.610 -11.994 -24.744 1.00 70.06 87 GLY A N 1
ATOM 701 C CA . GLY A 1 87 ? 20.846 -10.752 -24.885 1.00 70.06 87 GLY A CA 1
ATOM 702 C C . GLY A 1 8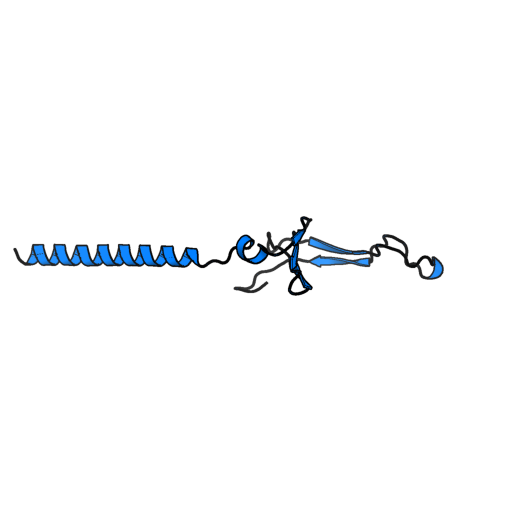7 ? 20.076 -10.328 -23.630 1.00 70.06 87 GLY A C 1
ATOM 703 O O . GLY A 1 87 ? 18.978 -9.793 -23.760 1.00 70.06 87 GLY A O 1
ATOM 704 N N . LEU A 1 88 ? 20.616 -10.611 -22.435 1.00 77.12 88 LEU A N 1
ATOM 705 C CA . LEU A 1 88 ? 20.077 -10.160 -21.145 1.00 77.12 88 LEU A CA 1
ATOM 706 C C . LEU A 1 88 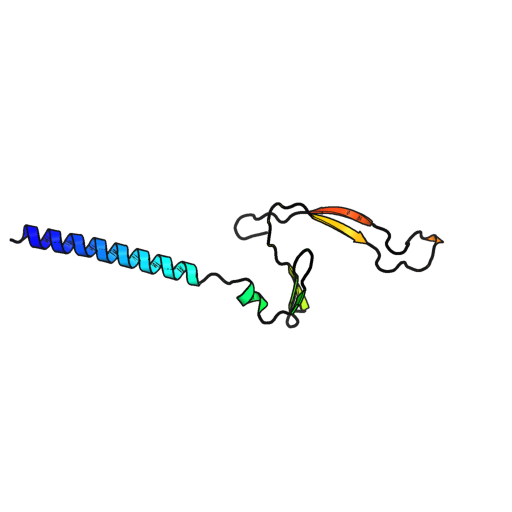? 20.932 -9.023 -20.591 1.00 77.12 88 LEU A C 1
ATOM 708 O O . LEU A 1 88 ? 21.774 -9.206 -19.698 1.00 77.12 88 LEU A O 1
ATOM 712 N N . ASP A 1 89 ? 20.695 -7.845 -21.156 1.00 77.56 89 ASP A N 1
ATOM 713 C CA . ASP A 1 89 ? 21.439 -6.634 -20.853 1.00 77.56 89 ASP A CA 1
ATOM 714 C C 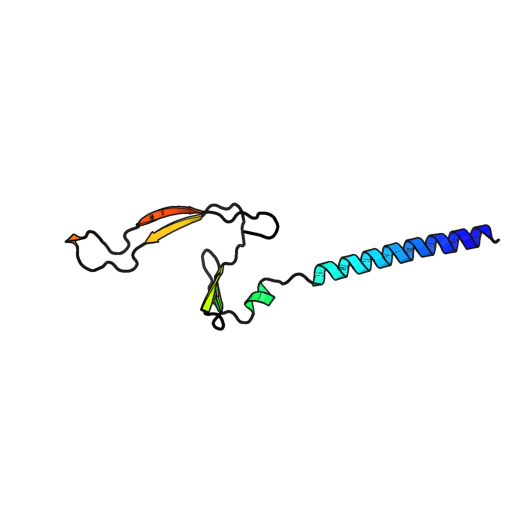. ASP A 1 89 ? 20.950 -5.959 -19.567 1.00 77.56 89 ASP A C 1
ATOM 716 O O . ASP A 1 89 ? 19.822 -6.122 -19.091 1.00 77.56 89 ASP A O 1
ATOM 720 N N . ARG A 1 90 ? 21.843 -5.171 -18.966 1.00 76.50 90 ARG A N 1
ATOM 721 C CA . ARG A 1 90 ? 21.558 -4.429 -17.733 1.00 76.50 90 ARG A CA 1
ATOM 722 C C . ARG A 1 90 ? 20.516 -3.354 -18.017 1.00 76.50 90 ARG A C 1
ATOM 724 O O . ARG A 1 90 ? 20.688 -2.566 -18.941 1.00 76.50 90 ARG A O 1
ATOM 731 N N . GLY A 1 91 ? 19.471 -3.283 -17.196 1.00 73.06 91 GLY A N 1
ATOM 732 C CA . GLY A 1 91 ? 18.414 -2.286 -17.369 1.00 73.06 91 GLY A CA 1
ATOM 733 C C . GLY A 1 91 ? 17.490 -2.558 -18.557 1.00 73.06 91 GLY A C 1
ATOM 734 O O . GLY A 1 91 ? 16.677 -1.699 -18.888 1.00 73.06 91 GLY A O 1
ATOM 735 N N . GLN A 1 92 ? 17.575 -3.739 -19.178 1.00 79.62 92 GLN A N 1
ATOM 736 C CA . GLN A 1 92 ? 16.624 -4.146 -20.201 1.00 79.62 92 GLN A CA 1
ATOM 737 C C . GLN A 1 92 ? 15.218 -4.205 -19.598 1.00 79.62 92 GLN A C 1
ATOM 739 O O . GLN A 1 92 ? 14.974 -4.890 -18.596 1.00 79.62 92 GLN A O 1
ATOM 744 N N . LEU A 1 93 ? 14.304 -3.446 -20.205 1.00 81.38 93 LEU A N 1
ATOM 745 C CA . LEU A 1 93 ? 12.889 -3.493 -19.874 1.00 81.38 93 LEU A CA 1
ATOM 746 C C . LEU A 1 93 ? 12.297 -4.760 -20.491 1.00 81.38 93 LEU A C 1
ATOM 748 O O . LEU A 1 93 ? 12.509 -5.058 -21.666 1.00 81.38 93 LEU A O 1
ATOM 752 N N . GLY A 1 94 ? 11.603 -5.527 -19.662 1.00 81.19 94 GLY A N 1
ATOM 753 C CA . GLY A 1 94 ? 10.798 -6.659 -20.084 1.00 81.19 94 GLY A CA 1
ATOM 754 C C . GLY A 1 94 ? 9.391 -6.209 -20.459 1.00 81.19 94 GLY A C 1
ATOM 755 O O . GLY A 1 94 ? 9.173 -5.090 -20.916 1.00 81.19 94 GLY A O 1
ATOM 756 N N . SER A 1 95 ? 8.422 -7.093 -20.237 1.00 84.44 95 SER A N 1
ATOM 757 C CA . SER A 1 95 ? 7.016 -6.790 -20.494 1.00 84.44 95 SER A CA 1
ATOM 758 C C . SER A 1 95 ? 6.515 -5.623 -19.644 1.00 84.44 95 SER A C 1
ATOM 760 O O . SER A 1 95 ? 6.770 -5.551 -18.437 1.00 84.44 95 SER A O 1
ATOM 762 N N . ASP A 1 96 ? 5.742 -4.764 -20.288 1.00 90.31 96 ASP A N 1
ATOM 763 C CA . ASP A 1 96 ? 4.986 -3.676 -19.703 1.00 90.31 96 ASP A CA 1
ATOM 764 C C . ASP A 1 96 ? 3.508 -4.055 -19.557 1.00 90.31 96 ASP A C 1
ATOM 766 O O . ASP A 1 96 ? 2.951 -4.870 -20.296 1.00 90.31 96 ASP A O 1
ATOM 770 N N . ARG A 1 97 ? 2.870 -3.512 -18.521 1.00 94.00 97 ARG A N 1
ATOM 771 C CA . ARG A 1 97 ? 1.447 -3.709 -18.238 1.00 94.00 97 ARG A CA 1
ATOM 772 C C . ARG A 1 97 ? 0.865 -2.418 -17.690 1.00 94.00 97 ARG A C 1
ATOM 774 O O . ARG A 1 97 ? 1.482 -1.786 -16.838 1.00 94.00 97 ARG A O 1
ATOM 781 N N . ILE A 1 98 ? -0.344 -2.0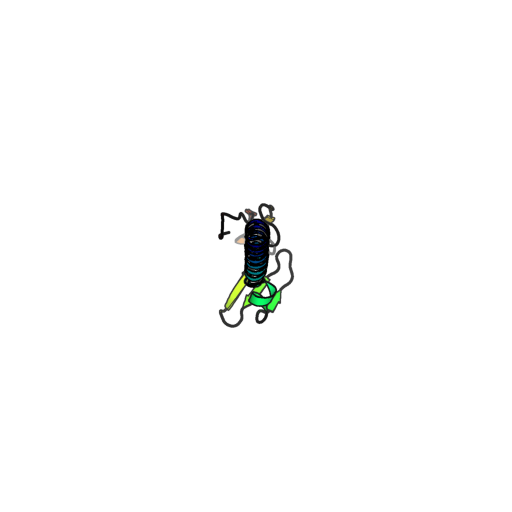71 -18.115 1.00 95.75 98 ILE A N 1
ATOM 782 C CA . ILE A 1 98 ? -1.153 -1.066 -17.423 1.00 95.75 98 ILE A CA 1
ATOM 783 C C . ILE A 1 98 ? -1.968 -1.799 -16.358 1.00 95.75 98 ILE A C 1
ATOM 785 O O . ILE A 1 98 ? -2.665 -2.768 -16.663 1.00 95.75 98 ILE A O 1
ATOM 789 N N . VAL A 1 99 ? -1.842 -1.375 -15.103 1.00 95.44 99 VAL A N 1
ATOM 790 C CA . VAL A 1 99 ? -2.544 -1.965 -13.955 1.00 95.44 99 VAL A CA 1
ATOM 791 C C . VAL A 1 99 ? -3.246 -0.879 -13.151 1.00 95.44 99 VAL A C 1
ATOM 793 O O . VAL A 1 99 ? -2.800 0.264 -13.125 1.00 95.44 99 VAL A O 1
ATOM 796 N N . TYR A 1 100 ? -4.333 -1.230 -12.472 1.00 96.81 100 TYR A N 1
ATOM 797 C CA . TYR A 1 100 ? -5.034 -0.341 -11.549 1.00 96.81 100 TYR A CA 1
ATOM 798 C C . TYR A 1 100 ? -5.695 -1.159 -10.440 1.00 96.81 100 TYR A C 1
ATOM 800 O O . TYR A 1 100 ? -5.963 -2.351 -10.600 1.00 96.81 100 TYR A O 1
ATOM 808 N N . PHE A 1 101 ? -5.955 -0.516 -9.305 1.00 96.81 101 PHE A N 1
ATOM 809 C CA . PHE A 1 101 ? -6.717 -1.116 -8.214 1.00 96.81 101 PHE A CA 1
ATOM 810 C C . PHE A 1 101 ? -8.189 -0.751 -8.369 1.00 96.81 101 PHE A C 1
ATOM 812 O O . PHE A 1 101 ? -8.522 0.433 -8.393 1.00 96.81 101 PHE A O 1
ATOM 819 N N . HIS A 1 102 ? -9.066 -1.748 -8.428 1.00 96.44 102 HIS A N 1
ATOM 820 C CA . HIS A 1 102 ? -10.510 -1.553 -8.516 1.00 96.44 102 HIS A CA 1
ATOM 821 C C . HIS A 1 102 ? -11.182 -2.094 -7.259 1.00 96.44 102 HIS A C 1
ATOM 823 O O . HIS A 1 102 ? -10.910 -3.215 -6.849 1.00 96.44 102 HIS A O 1
ATOM 829 N N . ARG A 1 103 ? -12.068 -1.320 -6.632 1.00 94.62 103 ARG A N 1
ATOM 830 C CA . ARG A 1 103 ? -12.765 -1.768 -5.421 1.00 94.62 103 ARG A CA 1
ATOM 831 C C . ARG A 1 103 ? -14.131 -2.346 -5.770 1.00 94.62 103 ARG A C 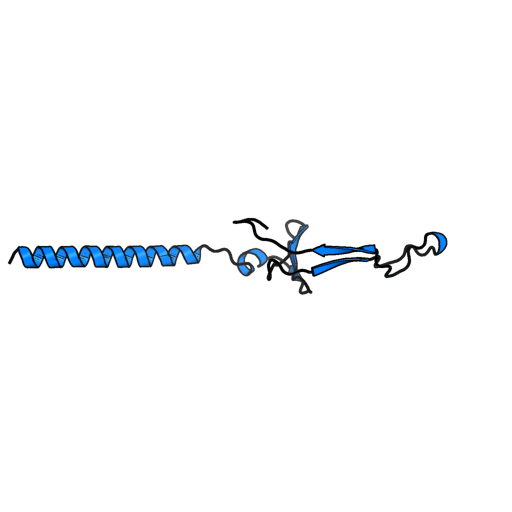1
ATOM 833 O O . ARG A 1 103 ? -15.000 -1.630 -6.255 1.00 94.62 103 ARG A O 1
ATOM 840 N N . VAL A 1 104 ? -14.367 -3.598 -5.383 1.00 96.31 104 VAL A N 1
ATOM 841 C CA . VAL A 1 104 ? -15.682 -4.248 -5.465 1.00 96.31 104 VAL A CA 1
ATOM 842 C C . VAL A 1 104 ? -16.172 -4.561 -4.054 1.00 96.31 104 VAL A C 1
ATOM 844 O O . VAL A 1 104 ? -15.774 -5.542 -3.418 1.00 96.31 104 VAL A O 1
ATOM 847 N N . GLY A 1 105 ? -17.037 -3.689 -3.530 1.00 92.75 105 GLY A N 1
ATOM 848 C CA . GLY A 1 105 ? -17.525 -3.775 -2.154 1.00 92.75 105 GLY A CA 1
ATOM 849 C C . GLY A 1 105 ? -16.374 -3.704 -1.132 1.00 92.75 105 GLY A C 1
ATOM 850 O O . GLY A 1 105 ? -15.606 -2.737 -1.148 1.00 92.75 105 GLY A O 1
ATOM 851 N N . PRO A 1 106 ? -16.223 -4.694 -0.229 1.00 90.00 106 PRO A N 1
ATOM 852 C CA . PRO A 1 106 ? -15.148 -4.699 0.764 1.00 90.00 106 PRO A CA 1
ATOM 853 C C . PRO A 1 106 ? -13.801 -5.200 0.216 1.00 90.00 106 PRO A C 1
ATOM 855 O O . PRO A 1 106 ? -12.831 -5.243 0.971 1.00 90.00 106 PRO A O 1
ATOM 858 N N . LYS A 1 107 ? -13.730 -5.609 -1.057 1.00 90.69 107 LYS A N 1
ATOM 859 C CA . LYS A 1 107 ? -12.530 -6.186 -1.674 1.00 90.69 107 LYS A CA 1
ATOM 860 C C . LYS A 1 107 ? -11.905 -5.243 -2.698 1.00 90.69 107 LYS A C 1
ATOM 862 O O . LYS A 1 107 ? -12.574 -4.352 -3.220 1.00 90.69 107 LYS A O 1
ATOM 867 N N . ILE A 1 108 ? -10.621 -5.479 -2.943 1.00 88.56 108 ILE A N 1
ATOM 868 C CA . ILE A 1 108 ? -9.804 -4.892 -4.006 1.00 88.56 108 ILE A CA 1
ATOM 869 C C . ILE A 1 108 ? -9.386 -6.043 -4.917 1.00 88.56 108 ILE A C 1
ATOM 871 O O . ILE A 1 108 ? -9.123 -7.130 -4.347 1.00 88.56 108 ILE A O 1
#